Protein AF-A0A9D6IBS6-F1 (afdb_monomer_lite)

Structure (mmCIF, N/CA/C/O backbone):
data_AF-A0A9D6IBS6-F1
#
_entry.id   AF-A0A9D6IBS6-F1
#
loop_
_atom_site.group_PDB
_atom_site.id
_atom_site.type_symbol
_atom_site.label_atom_id
_atom_site.label_alt_id
_atom_site.label_comp_id
_atom_site.label_asym_id
_atom_site.label_entity_id
_atom_site.label_seq_id
_atom_site.pdbx_PDB_ins_code
_atom_site.Cartn_x
_atom_site.Cartn_y
_atom_site.Cartn_z
_atom_site.occupancy
_atom_site.B_iso_or_equiv
_atom_site.auth_seq_id
_atom_site.auth_comp_id
_atom_site.auth_asym_id
_atom_site.auth_atom_id
_atom_site.pdbx_PDB_model_num
ATOM 1 N N . MET A 1 1 ? 41.802 -18.445 -46.300 1.00 41.34 1 MET A N 1
ATOM 2 C CA . MET A 1 1 ? 41.748 -17.524 -45.144 1.00 41.34 1 MET A CA 1
ATOM 3 C C . MET A 1 1 ? 40.292 -17.117 -44.943 1.00 41.34 1 MET A C 1
ATOM 5 O O . MET A 1 1 ? 39.811 -16.224 -45.626 1.00 41.34 1 MET A O 1
ATOM 9 N N . ILE A 1 2 ? 39.540 -17.872 -44.137 1.00 44.66 2 ILE A N 1
ATOM 10 C CA . ILE A 1 2 ? 38.090 -17.676 -43.983 1.00 44.66 2 ILE A CA 1
ATOM 11 C C . ILE A 1 2 ? 37.878 -16.684 -42.836 1.00 44.66 2 ILE A C 1
ATOM 13 O O . ILE A 1 2 ? 38.163 -17.005 -41.687 1.00 44.66 2 ILE A O 1
ATOM 17 N N . LYS A 1 3 ? 37.400 -15.472 -43.144 1.00 47.62 3 LYS A N 1
ATOM 18 C CA . LYS A 1 3 ? 36.903 -14.516 -42.143 1.00 47.62 3 LYS A CA 1
ATOM 19 C C . LYS A 1 3 ? 35.583 -15.047 -41.563 1.00 47.62 3 LYS A C 1
ATOM 21 O O . LYS A 1 3 ? 34.509 -14.653 -42.002 1.00 47.62 3 LYS A O 1
ATOM 26 N N . GLN A 1 4 ? 35.656 -15.963 -40.598 1.00 49.12 4 GLN A N 1
ATOM 27 C CA . GLN A 1 4 ? 34.523 -16.319 -39.737 1.00 49.12 4 GLN A CA 1
ATOM 28 C C . GLN A 1 4 ? 34.533 -15.426 -38.492 1.00 49.12 4 GLN A C 1
ATOM 30 O O . GLN A 1 4 ? 35.021 -15.825 -37.445 1.00 49.12 4 GLN A O 1
ATOM 35 N N . GLY A 1 5 ? 34.046 -14.192 -38.611 1.00 51.75 5 GLY A N 1
ATOM 36 C CA . GLY A 1 5 ? 34.056 -13.239 -37.490 1.00 51.75 5 GLY A CA 1
ATOM 37 C C . GLY A 1 5 ? 32.902 -12.244 -37.515 1.00 51.75 5 GLY A C 1
ATOM 38 O O . GLY A 1 5 ? 33.093 -11.097 -37.157 1.00 51.75 5 GLY A O 1
ATOM 39 N N . GLY A 1 6 ? 31.737 -12.634 -38.048 1.00 55.75 6 GLY A N 1
ATOM 40 C CA . GLY A 1 6 ? 30.586 -11.724 -38.171 1.00 55.75 6 GLY A CA 1
ATOM 41 C C . GLY A 1 6 ? 29.306 -12.198 -37.486 1.00 55.75 6 GLY A C 1
ATOM 42 O O . GLY A 1 6 ? 28.506 -11.376 -37.052 1.00 55.75 6 GLY A O 1
ATOM 43 N N . ASN A 1 7 ? 29.095 -13.514 -37.381 1.00 59.50 7 ASN A N 1
ATOM 44 C CA . ASN A 1 7 ? 27.847 -14.060 -36.841 1.00 59.50 7 ASN A CA 1
ATOM 45 C C . ASN A 1 7 ? 27.920 -14.322 -35.335 1.00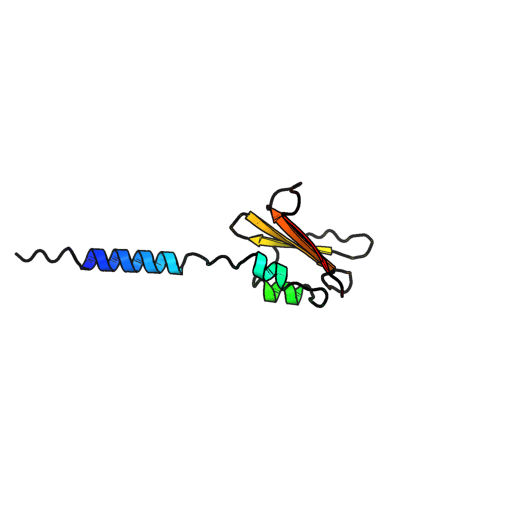 59.50 7 ASN A C 1
ATOM 47 O O . ASN A 1 7 ? 26.945 -14.048 -34.644 1.00 59.50 7 ASN A O 1
ATOM 51 N N . LEU A 1 8 ? 29.062 -14.791 -34.819 1.00 57.59 8 LEU A N 1
ATOM 52 C CA . LEU A 1 8 ? 29.212 -15.111 -33.396 1.00 57.59 8 LEU A CA 1
ATOM 53 C C . LEU A 1 8 ? 29.011 -13.867 -32.513 1.00 57.59 8 LEU A C 1
ATOM 55 O O . LEU A 1 8 ? 28.264 -13.919 -31.541 1.00 57.59 8 LEU A O 1
ATOM 59 N N . ASP A 1 9 ? 29.581 -12.733 -32.926 1.00 62.00 9 ASP A N 1
ATOM 60 C CA . ASP A 1 9 ? 29.467 -11.459 -32.207 1.00 62.00 9 ASP A CA 1
ATOM 61 C C . ASP A 1 9 ? 28.027 -10.933 -32.186 1.00 62.00 9 ASP A C 1
ATOM 63 O O . ASP A 1 9 ? 27.564 -10.407 -31.178 1.00 62.00 9 ASP A O 1
ATOM 67 N N . ARG A 1 10 ? 27.269 -11.134 -33.271 1.00 67.38 10 ARG A N 1
ATOM 68 C CA . ARG A 1 10 ? 25.852 -10.746 -33.338 1.00 67.38 10 ARG A CA 1
ATOM 69 C C . ARG A 1 10 ? 24.983 -11.610 -32.430 1.00 67.38 10 ARG A C 1
ATOM 71 O O . ARG A 1 10 ? 24.111 -11.074 -31.754 1.00 67.38 10 ARG A O 1
ATOM 78 N N . PHE A 1 11 ? 25.231 -12.920 -32.377 1.00 73.25 11 PHE A N 1
ATOM 79 C CA . PHE A 1 11 ? 24.518 -13.812 -31.458 1.00 73.25 11 PHE A CA 1
ATOM 80 C C . PHE A 1 11 ? 24.832 -13.495 -29.996 1.00 73.25 11 PHE A C 1
ATOM 82 O O . PHE A 1 11 ? 23.918 -13.495 -29.175 1.00 73.25 11 PHE A O 1
ATOM 89 N N . LEU A 1 12 ? 26.086 -13.162 -29.678 1.00 75.62 12 LEU A N 1
ATOM 90 C CA . LEU A 1 12 ? 26.484 -12.767 -28.328 1.00 75.62 12 LEU A CA 1
ATOM 91 C C . LEU A 1 12 ? 25.800 -11.458 -27.903 1.00 75.62 12 LEU A C 1
ATOM 93 O O . LEU A 1 12 ? 25.234 -11.390 -26.816 1.00 75.62 12 LEU A O 1
ATOM 97 N N . VAL A 1 13 ? 25.777 -10.449 -28.779 1.00 79.81 13 VAL A N 1
ATOM 98 C CA . VAL A 1 13 ? 25.109 -9.163 -28.514 1.00 79.81 13 VAL A CA 1
ATOM 99 C C . VAL A 1 13 ? 23.601 -9.345 -28.320 1.00 79.81 13 VAL A C 1
ATOM 101 O O . VAL A 1 13 ? 23.036 -8.779 -27.387 1.00 79.81 13 VAL A O 1
ATOM 104 N N . VAL A 1 14 ? 22.945 -10.166 -29.146 1.00 80.81 14 VAL A N 1
ATOM 105 C CA . VAL A 1 14 ? 21.508 -10.459 -29.000 1.00 80.81 14 VAL A CA 1
ATOM 106 C C . VAL A 1 14 ? 21.225 -11.232 -27.710 1.00 80.81 14 VAL A C 1
ATOM 108 O O . VAL A 1 14 ? 20.267 -10.908 -27.013 1.00 80.81 14 VAL A O 1
ATOM 111 N N . ALA A 1 15 ? 22.063 -12.207 -27.351 1.00 81.94 15 ALA A N 1
ATOM 112 C CA . ALA A 1 15 ? 21.914 -12.962 -26.109 1.00 81.94 15 ALA A CA 1
ATOM 113 C C . ALA A 1 15 ? 22.115 -12.077 -24.867 1.00 81.94 15 ALA A C 1
ATOM 115 O O . ALA A 1 15 ? 21.343 -12.177 -23.917 1.00 81.94 15 ALA A O 1
ATOM 116 N N . MET A 1 16 ? 23.098 -11.170 -24.88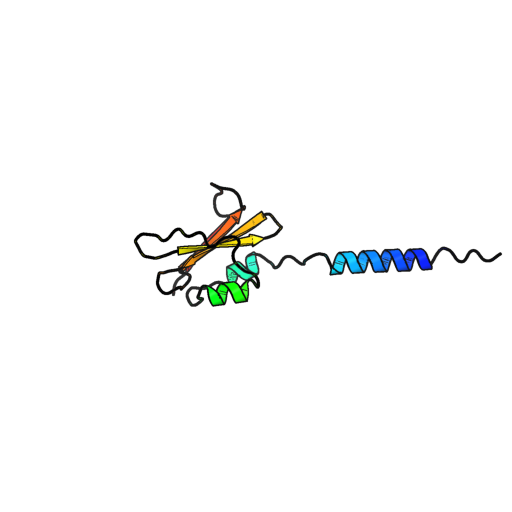7 1.00 78.62 16 MET A N 1
ATOM 117 C CA . MET A 1 16 ? 23.323 -10.205 -23.807 1.00 78.62 16 MET A CA 1
ATOM 118 C C . MET A 1 16 ? 22.179 -9.195 -23.690 1.00 78.62 16 MET A C 1
ATOM 120 O O . MET A 1 16 ? 21.729 -8.920 -22.582 1.00 78.62 16 MET A O 1
ATOM 124 N N . ALA A 1 17 ? 21.665 -8.682 -24.811 1.00 76.94 17 ALA A N 1
ATOM 125 C CA . ALA A 1 17 ? 20.511 -7.785 -24.810 1.00 76.94 17 ALA A CA 1
ATOM 126 C C . ALA A 1 17 ? 19.250 -8.488 -24.285 1.00 76.94 17 ALA A C 1
ATOM 128 O O . ALA A 1 17 ? 18.542 -7.934 -23.452 1.00 76.94 17 ALA A O 1
ATOM 129 N N . ALA A 1 18 ? 19.000 -9.733 -24.702 1.00 76.25 18 ALA A N 1
ATOM 130 C CA . ALA A 1 18 ? 17.882 -10.528 -24.203 1.00 76.25 18 ALA A CA 1
ATOM 131 C C . ALA A 1 18 ? 18.015 -10.831 -22.702 1.00 76.25 18 ALA A C 1
ATOM 133 O O . ALA A 1 18 ? 17.032 -10.724 -21.974 1.00 76.25 18 ALA A O 1
ATOM 134 N N . ALA A 1 19 ? 19.222 -11.149 -22.226 1.00 74.00 19 ALA A N 1
ATOM 135 C CA . ALA A 1 19 ? 19.489 -11.358 -20.807 1.00 74.00 19 ALA A CA 1
ATOM 136 C C . ALA A 1 19 ? 19.300 -10.070 -19.987 1.00 74.00 19 ALA A C 1
ATOM 138 O O . ALA A 1 19 ? 18.711 -10.126 -18.914 1.00 74.00 19 ALA A O 1
ATOM 139 N N . LEU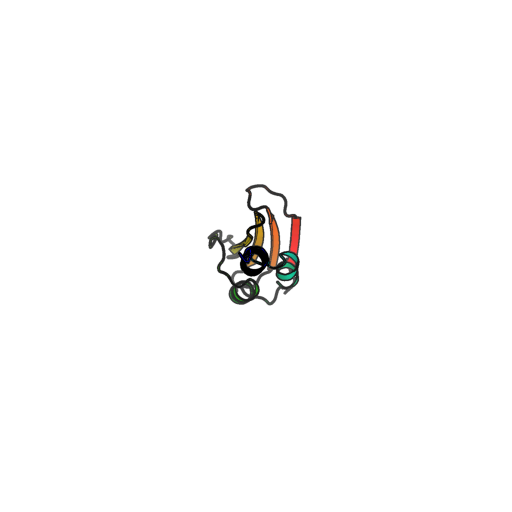 A 1 20 ? 19.720 -8.910 -20.503 1.00 70.38 20 LEU A N 1
ATOM 140 C CA . LEU A 1 20 ? 19.496 -7.610 -19.860 1.00 70.38 20 LEU A CA 1
ATOM 141 C C . LEU A 1 20 ? 18.012 -7.223 -19.842 1.00 70.38 20 LEU A C 1
ATOM 143 O O . LEU A 1 20 ? 17.528 -6.746 -18.823 1.00 70.38 20 LEU A O 1
ATOM 147 N N . CYS A 1 21 ? 17.269 -7.474 -20.923 1.00 66.94 21 CYS A N 1
ATOM 148 C CA . CYS A 1 21 ? 15.821 -7.251 -20.965 1.00 66.94 21 CYS A CA 1
ATOM 149 C C . CYS A 1 21 ? 15.040 -8.228 -20.074 1.00 66.94 21 CYS A C 1
ATOM 151 O O . CYS A 1 21 ? 13.978 -7.866 -19.580 1.00 66.94 21 CYS A O 1
ATOM 153 N N . TRP A 1 22 ? 15.539 -9.453 -19.879 1.00 61.25 22 TRP A N 1
ATOM 154 C CA . TRP A 1 22 ? 14.952 -10.421 -18.947 1.00 61.25 22 TRP A CA 1
ATOM 155 C C . TRP A 1 22 ? 15.267 -10.066 -17.492 1.00 61.25 22 TRP A C 1
ATOM 157 O O . TRP A 1 22 ? 14.428 -10.259 -16.618 1.00 61.25 22 TRP A O 1
ATOM 167 N N . TRP A 1 23 ? 16.474 -9.555 -17.232 1.00 59.69 23 TRP A N 1
ATOM 168 C CA . TRP A 1 23 ? 16.878 -9.096 -15.905 1.00 59.69 23 TRP A CA 1
ATOM 169 C C . TRP A 1 23 ? 16.161 -7.808 -15.520 1.00 59.69 23 TRP A C 1
ATOM 171 O O . TRP A 1 23 ? 15.899 -7.609 -14.337 1.00 59.69 23 TRP A O 1
ATOM 181 N N . TRP A 1 24 ? 15.835 -6.943 -16.489 1.00 54.88 24 TRP A N 1
ATOM 182 C CA . TRP A 1 24 ? 15.137 -5.697 -16.201 1.00 54.88 24 TRP A CA 1
ATOM 183 C C . TRP A 1 24 ? 13.853 -6.014 -15.430 1.00 54.88 24 TRP A C 1
ATOM 185 O O . TRP A 1 24 ? 12.969 -6.678 -15.984 1.00 54.88 24 TRP A O 1
ATOM 195 N N . PRO A 1 25 ? 13.744 -5.589 -14.158 1.00 54.28 25 PRO A N 1
ATOM 196 C CA . PRO A 1 25 ? 12.549 -5.839 -13.383 1.00 54.28 25 PRO A CA 1
ATOM 197 C C . PRO A 1 25 ? 11.397 -5.212 -14.156 1.00 54.28 25 PRO A C 1
ATOM 199 O O . PRO A 1 25 ? 11.394 -4.006 -14.405 1.00 54.28 25 PRO A O 1
ATOM 202 N N . ARG A 1 26 ? 10.438 -6.028 -14.601 1.00 56.53 26 ARG A N 1
ATOM 203 C CA . ARG A 1 26 ? 9.133 -5.488 -14.965 1.00 56.53 26 ARG A CA 1
ATOM 204 C C . ARG A 1 26 ? 8.586 -4.937 -13.668 1.00 56.53 26 ARG A C 1
ATOM 206 O O . ARG A 1 26 ? 8.173 -5.725 -12.819 1.00 56.53 26 ARG A O 1
ATOM 213 N N . GLU A 1 27 ? 8.685 -3.626 -13.488 1.00 56.06 27 GLU A N 1
ATOM 214 C CA . GLU A 1 27 ? 8.069 -3.001 -12.336 1.00 56.06 27 GLU A CA 1
ATOM 215 C C . GLU A 1 27 ? 6.595 -3.385 -12.361 1.00 56.06 27 GLU A C 1
ATOM 217 O O . GLU A 1 27 ? 5.929 -3.248 -13.396 1.00 56.06 27 GLU A O 1
ATOM 222 N N . PRO A 1 28 ? 6.105 -3.989 -11.278 1.00 61.94 28 PRO A N 1
ATOM 223 C CA . PRO A 1 28 ? 4.701 -4.285 -11.203 1.00 61.94 28 PRO A CA 1
ATOM 224 C C . PRO A 1 28 ? 3.924 -2.970 -11.255 1.00 61.94 28 PRO A C 1
ATOM 226 O O . PRO A 1 28 ? 4.308 -1.980 -10.639 1.00 61.94 28 PRO A O 1
ATOM 229 N N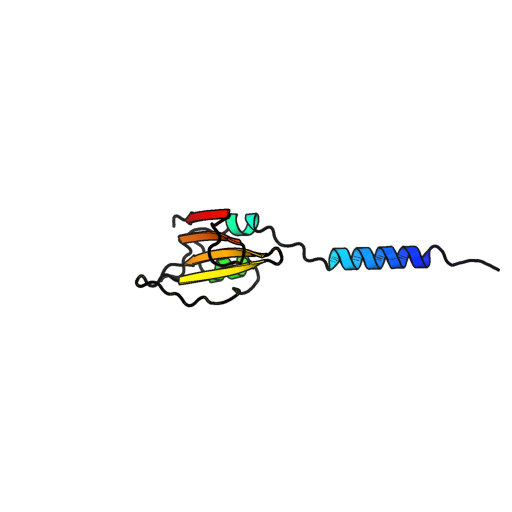 . ASP A 1 29 ? 2.842 -2.964 -12.027 1.00 77.88 29 ASP A N 1
ATOM 230 C CA . ASP A 1 29 ? 2.010 -1.783 -12.218 1.00 77.88 29 ASP A CA 1
ATOM 231 C C . ASP A 1 29 ? 1.441 -1.330 -10.862 1.00 77.88 29 ASP A C 1
ATOM 233 O O . ASP A 1 29 ? 0.573 -1.985 -10.280 1.00 77.88 29 ASP A O 1
ATOM 237 N N . LEU A 1 30 ? 1.945 -0.208 -10.352 1.00 80.19 30 LEU A N 1
ATOM 238 C CA . LEU A 1 30 ? 1.481 0.453 -9.130 1.00 80.19 30 LEU A CA 1
ATOM 239 C C . LEU A 1 30 ? -0.041 0.587 -9.093 1.00 80.19 30 LEU A C 1
ATOM 241 O O . LEU A 1 30 ? -0.682 0.304 -8.078 1.00 80.19 30 LEU A O 1
ATOM 245 N N . THR A 1 31 ? -0.631 0.949 -10.233 1.00 82.56 31 THR A N 1
ATOM 246 C CA . THR A 1 31 ? -2.079 1.097 -10.390 1.00 82.56 31 THR A CA 1
ATOM 247 C C . THR A 1 31 ? -2.787 -0.239 -10.185 1.00 82.56 31 THR A C 1
ATOM 249 O O . THR A 1 31 ? -3.857 -0.289 -9.577 1.00 82.56 31 THR A O 1
ATOM 252 N N . HIS A 1 32 ? -2.184 -1.340 -10.643 1.00 86.94 32 HIS A N 1
ATOM 253 C CA . HIS A 1 32 ? -2.724 -2.685 -10.467 1.00 86.94 32 HIS A CA 1
ATOM 254 C C . HIS A 1 32 ? -2.778 -3.089 -8.992 1.00 86.94 32 HIS A C 1
ATOM 256 O O . HIS A 1 32 ? -3.804 -3.599 -8.536 1.00 86.94 32 HIS A O 1
ATOM 262 N N . TYR A 1 33 ? -1.710 -2.855 -8.227 1.00 89.56 33 TYR A N 1
ATOM 263 C CA . TYR A 1 33 ? -1.718 -3.149 -6.792 1.00 89.56 33 TYR A CA 1
ATOM 264 C C . TYR A 1 33 ? -2.687 -2.254 -6.039 1.00 89.56 33 TYR A C 1
ATOM 266 O O . TYR A 1 33 ? -3.538 -2.756 -5.300 1.00 89.56 33 TYR A O 1
ATOM 274 N N . TYR A 1 34 ? -2.630 -0.952 -6.299 1.00 89.69 34 TYR A N 1
ATOM 275 C CA . TYR A 1 34 ? -3.522 0.013 -5.681 1.00 89.69 34 TYR A CA 1
ATOM 276 C C . TYR A 1 34 ? -4.997 -0.333 -5.909 1.00 89.69 34 TYR A C 1
ATOM 278 O O . TYR A 1 34 ? -5.785 -0.340 -4.963 1.00 89.69 34 TYR A O 1
ATOM 286 N N . ALA A 1 35 ? -5.383 -0.694 -7.135 1.00 89.69 35 ALA A N 1
ATOM 287 C CA . ALA A 1 35 ? -6.759 -1.067 -7.459 1.00 89.69 35 ALA A CA 1
ATOM 288 C C . ALA A 1 35 ? -7.233 -2.338 -6.730 1.00 89.69 35 ALA A C 1
ATOM 290 O O . ALA A 1 35 ? -8.429 -2.491 -6.482 1.00 89.69 35 ALA A O 1
ATOM 291 N N . ARG A 1 36 ? -6.322 -3.252 -6.374 1.00 92.31 36 ARG A N 1
ATOM 292 C CA . ARG A 1 36 ? -6.663 -4.536 -5.739 1.00 92.31 36 ARG A CA 1
ATOM 293 C C . ARG A 1 36 ? -6.768 -4.467 -4.220 1.00 92.31 36 ARG A C 1
ATOM 295 O O . ARG A 1 36 ? -7.520 -5.264 -3.653 1.00 92.31 36 ARG A O 1
ATOM 302 N N . ILE A 1 37 ? -6.068 -3.530 -3.578 1.00 91.19 37 ILE A N 1
ATOM 303 C CA . ILE A 1 37 ? -6.201 -3.280 -2.137 1.00 91.19 37 ILE A CA 1
ATOM 304 C C . ILE A 1 37 ? -7.637 -2.831 -1.841 1.00 91.19 37 ILE A C 1
ATOM 306 O O . ILE A 1 37 ? -8.122 -1.858 -2.424 1.00 91.19 37 ILE A O 1
ATOM 310 N N . ASN A 1 38 ? -8.325 -3.540 -0.943 1.00 90.62 38 ASN A N 1
ATOM 311 C CA . ASN A 1 38 ? -9.709 -3.256 -0.556 1.00 90.62 38 ASN A CA 1
ATOM 312 C C . ASN A 1 38 ? -9.939 -3.412 0.961 1.00 90.62 38 ASN A C 1
ATOM 314 O O . ASN A 1 38 ? -9.080 -3.945 1.662 1.00 90.62 38 ASN A O 1
ATOM 318 N N . GLY A 1 39 ? -11.118 -3.004 1.450 1.00 86.00 39 GLY A N 1
ATOM 319 C CA . GLY A 1 39 ? -11.439 -2.895 2.881 1.00 86.00 39 GLY A CA 1
ATOM 320 C C . GLY A 1 39 ? -11.468 -4.214 3.657 1.00 86.00 39 GLY A C 1
ATOM 321 O O . GLY A 1 39 ? -11.470 -4.228 4.887 1.00 86.00 39 GLY A O 1
ATOM 322 N N . LYS A 1 40 ? -11.450 -5.347 2.946 1.00 88.75 40 LYS A N 1
ATOM 323 C CA . LYS A 1 40 ? -11.423 -6.697 3.528 1.00 88.75 40 LYS A CA 1
ATOM 324 C C . LYS A 1 40 ? -10.008 -7.254 3.643 1.00 88.75 40 LYS A C 1
ATOM 326 O O . LYS A 1 40 ? -9.818 -8.326 4.218 1.00 88.75 40 LYS A O 1
ATOM 331 N N . MET A 1 41 ? -9.016 -6.563 3.084 1.00 93.00 41 MET A N 1
ATOM 332 C CA . MET A 1 41 ? -7.623 -6.983 3.151 1.00 93.00 41 MET A CA 1
ATOM 333 C C . MET A 1 41 ? -6.991 -6.556 4.471 1.00 93.00 41 MET A C 1
ATOM 335 O O . MET A 1 41 ? -7.143 -5.423 4.933 1.00 93.00 41 MET A O 1
ATOM 339 N N . THR A 1 42 ? -6.254 -7.492 5.060 1.00 92.81 42 THR A N 1
ATOM 340 C CA . THR A 1 42 ? -5.407 -7.241 6.220 1.00 92.81 42 THR A CA 1
ATOM 341 C C . THR A 1 42 ? -4.010 -6.858 5.751 1.00 92.81 42 THR A C 1
ATOM 343 O O . THR A 1 42 ? -3.683 -7.035 4.574 1.00 92.81 42 THR A O 1
ATOM 346 N N . LEU A 1 43 ? -3.158 -6.393 6.663 1.00 89.75 43 LEU A N 1
ATOM 347 C CA . LEU A 1 43 ? -1.751 -6.126 6.352 1.00 89.75 43 LEU A CA 1
ATOM 348 C C . LEU A 1 43 ? -1.062 -7.314 5.655 1.00 89.75 43 LEU A C 1
ATOM 350 O O . LEU A 1 43 ? -0.396 -7.128 4.641 1.00 89.75 43 LEU A O 1
ATOM 354 N N . ASP A 1 44 ? -1.276 -8.538 6.139 1.00 90.56 44 ASP A N 1
ATOM 355 C CA . ASP A 1 44 ? -0.647 -9.731 5.556 1.00 90.56 44 ASP A CA 1
ATOM 356 C C . ASP A 1 44 ? -1.149 -10.028 4.137 1.00 90.56 44 ASP A C 1
ATOM 358 O O . ASP A 1 44 ? -0.371 -10.437 3.274 1.00 90.56 44 ASP A O 1
ATOM 362 N N . HIS A 1 45 ? -2.428 -9.762 3.854 1.00 92.94 45 HIS A N 1
ATOM 363 C CA . HIS A 1 45 ? -2.952 -9.856 2.491 1.00 92.94 45 HIS A CA 1
ATOM 364 C C . HIS A 1 45 ? -2.311 -8.820 1.564 1.00 92.94 45 HIS A C 1
ATOM 366 O O . HIS A 1 45 ? -2.002 -9.147 0.419 1.00 92.94 45 HIS A O 1
ATOM 372 N N . VAL A 1 46 ? -2.089 -7.593 2.046 1.00 90.56 46 VAL A N 1
ATOM 373 C CA . VAL A 1 46 ? -1.433 -6.539 1.259 1.00 90.56 46 VAL A CA 1
ATOM 374 C C . VAL A 1 46 ? 0.034 -6.890 0.994 1.00 90.56 46 VAL A C 1
ATOM 376 O O . VAL A 1 46 ? 0.467 -6.808 -0.153 1.00 90.56 46 VAL A O 1
ATOM 379 N N . ARG A 1 47 ? 0.768 -7.396 1.993 1.00 90.06 47 ARG A N 1
ATOM 380 C CA . ARG A 1 47 ? 2.141 -7.906 1.815 1.00 90.06 47 ARG A CA 1
ATOM 381 C C . ARG A 1 47 ? 2.210 -9.014 0.773 1.00 90.06 47 ARG A C 1
ATOM 383 O O . ARG A 1 47 ? 3.043 -8.971 -0.125 1.00 90.06 47 ARG A O 1
ATOM 390 N N . HIS A 1 48 ? 1.300 -9.986 0.847 1.00 90.94 48 HIS A N 1
ATOM 391 C CA . HIS A 1 48 ? 1.242 -11.065 -0.137 1.00 90.94 48 HIS A CA 1
ATOM 392 C C . HIS A 1 48 ? 0.872 -10.551 -1.538 1.00 90.94 48 HIS A C 1
ATOM 394 O O . HIS A 1 48 ? 1.353 -11.082 -2.537 1.00 90.94 48 HIS A O 1
ATOM 400 N N . LEU A 1 49 ? -0.008 -9.550 -1.639 1.00 90.44 49 LEU A N 1
ATOM 401 C CA . LEU A 1 49 ? -0.388 -8.944 -2.915 1.00 90.44 49 LEU A CA 1
ATOM 402 C C . LEU A 1 49 ? 0.794 -8.220 -3.571 1.00 90.44 49 LEU A C 1
ATOM 404 O O . LEU A 1 49 ? 1.007 -8.391 -4.768 1.00 90.44 49 LEU A O 1
ATOM 408 N N . ILE A 1 50 ? 1.520 -7.416 -2.795 1.00 88.06 50 ILE A N 1
ATOM 409 C CA . ILE A 1 50 ? 2.639 -6.595 -3.273 1.00 88.06 50 ILE A CA 1
ATOM 410 C C . ILE A 1 50 ? 3.889 -7.456 -3.517 1.00 88.06 50 ILE A C 1
ATOM 412 O O . ILE A 1 50 ? 4.636 -7.218 -4.465 1.00 88.06 50 ILE A O 1
ATOM 416 N N . GLY A 1 51 ? 4.072 -8.510 -2.721 1.00 85.75 51 GLY A N 1
ATOM 417 C CA . GLY A 1 51 ? 5.126 -9.507 -2.899 1.00 85.75 51 GLY A CA 1
ATOM 418 C C . GLY A 1 51 ? 6.463 -9.147 -2.249 1.00 85.75 51 GLY A C 1
ATOM 419 O O . GLY A 1 51 ? 7.445 -9.850 -2.482 1.00 85.75 51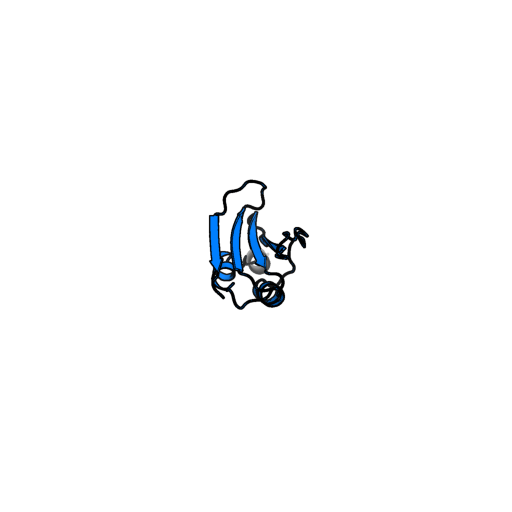 GLY A O 1
ATOM 420 N N . PHE A 1 52 ? 6.512 -8.084 -1.446 1.00 82.06 52 PHE A N 1
ATOM 421 C CA . PHE A 1 52 ? 7.675 -7.691 -0.653 1.00 82.06 52 PHE A CA 1
ATOM 422 C C . PHE A 1 52 ? 7.252 -6.976 0.640 1.00 82.06 52 PHE A C 1
ATOM 424 O O . PHE A 1 52 ? 6.106 -6.533 0.778 1.00 82.06 52 PHE A O 1
ATOM 431 N N . ASP A 1 53 ? 8.177 -6.919 1.597 1.00 82.56 53 ASP A N 1
ATOM 432 C CA . ASP A 1 53 ? 7.961 -6.280 2.896 1.00 82.56 53 ASP A CA 1
ATOM 433 C C . ASP A 1 53 ? 7.907 -4.752 2.763 1.00 82.56 53 ASP A C 1
ATOM 435 O O . ASP A 1 53 ? 8.535 -4.174 1.878 1.00 82.56 53 ASP A O 1
ATOM 439 N N . GLU A 1 54 ? 7.152 -4.095 3.645 1.00 84.94 54 GLU A N 1
ATOM 440 C CA . GLU A 1 54 ? 7.091 -2.629 3.716 1.00 84.94 54 GLU A CA 1
ATOM 441 C C . GLU A 1 54 ? 8.478 -1.973 3.912 1.00 84.94 54 GLU A C 1
ATOM 443 O O . GLU A 1 54 ? 9.338 -2.528 4.601 1.00 84.94 54 GLU A O 1
ATOM 448 N N . ASP A 1 55 ? 8.685 -0.761 3.373 1.00 74.75 55 ASP A N 1
ATOM 449 C CA . ASP A 1 55 ? 10.001 -0.086 3.396 1.00 74.75 55 ASP A CA 1
ATOM 450 C C . ASP A 1 55 ? 10.481 0.183 4.818 1.00 74.75 55 ASP A C 1
ATOM 452 O O . ASP A 1 55 ? 11.659 0.044 5.143 1.00 74.75 55 ASP A O 1
ATOM 456 N N . HIS A 1 56 ? 9.532 0.548 5.676 1.00 66.44 56 HIS A N 1
ATOM 457 C CA . HIS A 1 56 ? 9.697 0.667 7.108 1.00 66.44 56 HIS A CA 1
ATOM 458 C C . HIS A 1 56 ? 8.346 0.383 7.775 1.00 66.44 56 HIS A C 1
ATOM 460 O O . HIS A 1 56 ? 7.307 0.837 7.286 1.00 66.44 56 HIS A O 1
ATOM 466 N N . PRO A 1 57 ? 8.314 -0.312 8.925 1.00 58.72 57 PRO A N 1
ATOM 467 C CA . PRO A 1 57 ? 7.131 -0.322 9.763 1.00 58.72 57 PRO A CA 1
ATOM 468 C C . PRO A 1 57 ? 7.013 1.069 10.387 1.00 58.72 57 PRO A C 1
ATOM 470 O O . PRO A 1 57 ? 7.466 1.267 11.514 1.00 58.72 57 PRO A O 1
ATOM 473 N N . ASP A 1 58 ? 6.474 2.053 9.661 1.00 54.53 58 ASP A N 1
ATOM 474 C CA . ASP A 1 58 ? 6.291 3.381 10.233 1.00 54.53 58 ASP A CA 1
ATOM 475 C C . ASP A 1 58 ? 5.359 3.234 11.445 1.00 54.53 58 ASP A C 1
ATOM 477 O O . ASP A 1 58 ? 4.208 2.789 11.381 1.00 54.53 58 ASP A O 1
ATOM 481 N N . GLY A 1 59 ? 5.949 3.419 12.621 1.00 54.00 59 GLY A N 1
ATOM 482 C CA . GLY A 1 59 ? 5.392 3.008 13.904 1.00 54.00 59 GLY A CA 1
ATOM 483 C C . GLY A 1 59 ? 4.345 3.979 14.431 1.00 54.00 59 GLY A C 1
ATOM 484 O O . GLY A 1 59 ? 3.952 3.864 15.593 1.00 54.00 59 GLY A O 1
ATOM 485 N N . ARG A 1 60 ? 3.916 4.951 13.615 1.00 62.59 60 ARG A N 1
ATOM 486 C CA . ARG A 1 60 ? 2.892 5.930 13.968 1.00 62.59 60 ARG A CA 1
ATOM 487 C C . ARG A 1 60 ? 1.550 5.235 14.148 1.00 62.59 60 ARG A C 1
ATOM 489 O O . ARG A 1 60 ? 0.767 5.068 13.220 1.00 62.59 60 ARG A O 1
ATOM 496 N N . LYS A 1 61 ? 1.296 4.832 15.389 1.00 70.88 61 LYS A N 1
ATOM 497 C CA . LYS A 1 61 ? -0.040 4.516 15.872 1.00 70.88 61 LYS A CA 1
ATOM 498 C C . LYS A 1 61 ? -0.724 5.823 16.239 1.00 70.88 61 LYS A C 1
ATOM 500 O O . LYS A 1 61 ? -0.181 6.612 17.006 1.00 70.88 61 LYS A O 1
ATOM 505 N N . THR A 1 62 ? -1.902 6.051 15.683 1.00 74.94 62 THR A N 1
ATOM 506 C CA . THR A 1 62 ? -2.793 7.118 16.149 1.00 74.94 62 THR A CA 1
ATOM 507 C C . THR A 1 62 ? -3.382 6.742 17.512 1.00 74.94 62 THR A C 1
ATOM 509 O O . THR A 1 62 ? -3.369 5.567 17.886 1.00 74.94 62 THR A O 1
ATOM 512 N N . ASP A 1 63 ? -3.976 7.698 18.229 1.00 78.69 63 ASP A N 1
ATOM 513 C CA . ASP A 1 63 ? -4.696 7.422 19.487 1.00 78.69 63 ASP A CA 1
ATOM 514 C C . ASP A 1 63 ? -5.837 6.404 19.305 1.00 78.69 63 ASP A C 1
ATOM 516 O O . ASP A 1 63 ? -6.213 5.699 20.239 1.00 78.69 63 ASP A O 1
ATOM 520 N N . SER A 1 64 ? -6.359 6.282 18.078 1.00 81.62 64 SER A N 1
ATOM 521 C CA . SER A 1 64 ? -7.364 5.279 17.711 1.00 81.62 64 SER A CA 1
ATOM 522 C C . SER A 1 64 ? -6.805 3.857 17.575 1.00 81.62 64 SER A C 1
ATOM 524 O O . SER A 1 64 ? -7.578 2.917 17.427 1.00 81.62 64 SER A O 1
ATOM 526 N N . GLY A 1 65 ? -5.479 3.685 17.609 1.00 84.94 65 GLY A N 1
ATOM 527 C CA . GLY A 1 65 ? -4.776 2.422 17.381 1.00 84.94 65 GLY A CA 1
ATOM 528 C C . GLY A 1 65 ? -4.519 2.092 15.906 1.00 84.94 65 GLY A C 1
ATOM 529 O O . GLY A 1 65 ? -3.840 1.103 15.630 1.00 84.94 65 GLY A O 1
ATOM 530 N N . ALA A 1 66 ? -5.022 2.906 14.971 1.00 89.19 66 ALA A N 1
ATOM 531 C CA . ALA A 1 66 ? -4.721 2.773 13.549 1.00 89.19 66 ALA A CA 1
ATOM 532 C C . ALA A 1 66 ? -3.242 3.061 13.259 1.00 89.19 66 ALA A C 1
ATOM 534 O O . ALA A 1 66 ? -2.641 3.903 13.933 1.00 89.19 66 ALA A O 1
ATOM 535 N N . PHE A 1 67 ? -2.675 2.384 12.264 1.00 88.00 67 PHE A N 1
ATOM 536 C CA . PHE A 1 67 ? -1.259 2.458 11.911 1.00 88.00 67 PHE A CA 1
ATOM 537 C C . PHE A 1 67 ? -1.039 2.454 10.397 1.00 88.00 67 PHE A C 1
ATOM 539 O O . PHE A 1 67 ? -1.836 1.907 9.638 1.00 88.00 67 PHE A O 1
ATOM 546 N N . GLU A 1 68 ? 0.070 3.043 9.970 1.00 88.69 68 GLU A N 1
ATOM 547 C CA . GLU A 1 68 ? 0.410 3.257 8.562 1.00 88.69 68 GLU A CA 1
ATOM 548 C C . GLU A 1 68 ? 1.511 2.301 8.086 1.00 88.69 68 GLU A C 1
ATOM 550 O O . GLU A 1 68 ? 2.415 1.955 8.848 1.00 88.69 68 GLU A O 1
ATOM 555 N N . ARG A 1 69 ? 1.442 1.847 6.832 1.00 88.94 69 ARG A N 1
ATOM 556 C CA . ARG A 1 69 ? 2.490 1.059 6.167 1.00 88.94 69 ARG A CA 1
ATOM 557 C C . ARG A 1 69 ? 2.675 1.521 4.732 1.00 88.94 69 ARG A C 1
ATOM 559 O O . ARG A 1 69 ? 1.704 1.911 4.093 1.00 88.94 69 ARG A O 1
ATOM 566 N N . ALA A 1 70 ? 3.908 1.439 4.249 1.00 88.38 70 ALA A N 1
ATOM 567 C CA . ALA A 1 70 ? 4.328 2.003 2.976 1.00 88.38 70 ALA A CA 1
ATOM 568 C C . ALA A 1 70 ? 5.194 1.010 2.184 1.00 88.38 70 ALA A C 1
ATOM 570 O O . ALA A 1 70 ? 5.973 0.261 2.777 1.00 88.38 70 ALA A O 1
ATOM 571 N N . TRP A 1 71 ? 5.044 1.013 0.861 1.00 89.31 71 TRP A N 1
ATOM 572 C CA . TRP A 1 71 ? 5.806 0.191 -0.080 1.00 89.31 71 TRP A CA 1
ATOM 573 C C . TRP A 1 71 ? 6.308 1.059 -1.227 1.00 89.31 71 TRP A C 1
ATOM 575 O O . TRP A 1 71 ? 5.501 1.580 -2.000 1.00 89.31 71 TRP A O 1
ATOM 585 N N . SER A 1 72 ? 7.624 1.184 -1.357 1.00 86.31 72 SER A N 1
ATOM 586 C CA . SER A 1 72 ? 8.279 2.029 -2.344 1.00 86.31 72 SER A CA 1
ATOM 587 C C . SER A 1 72 ? 8.697 1.202 -3.542 1.00 86.31 72 SER A C 1
ATOM 589 O O . SER A 1 72 ? 9.173 0.071 -3.435 1.00 86.31 72 SER A O 1
ATOM 591 N N . PHE A 1 73 ? 8.522 1.803 -4.705 1.00 83.06 73 PHE A N 1
ATOM 592 C CA . PHE A 1 73 ? 8.822 1.220 -5.999 1.00 83.06 73 PHE A CA 1
ATOM 593 C C . PHE A 1 73 ? 10.054 1.921 -6.588 1.00 83.06 73 PHE A C 1
ATOM 595 O O . PHE A 1 73 ? 10.472 2.981 -6.109 1.00 83.06 73 PHE A O 1
ATOM 602 N N . LEU A 1 74 ? 10.717 1.302 -7.572 1.00 79.44 74 LEU A N 1
ATOM 603 C CA . LEU A 1 74 ? 12.010 1.806 -8.065 1.00 79.44 74 LEU A CA 1
ATOM 604 C C . LEU A 1 74 ? 11.842 3.115 -8.848 1.00 79.44 74 LEU A C 1
ATOM 606 O O . LEU A 1 74 ? 12.785 3.902 -8.932 1.00 79.44 74 LEU A O 1
ATOM 610 N N . ASP A 1 75 ? 10.643 3.364 -9.372 1.00 77.81 75 ASP A N 1
ATOM 611 C CA . ASP A 1 75 ? 10.215 4.624 -9.978 1.00 77.81 75 ASP A CA 1
ATOM 612 C C . ASP A 1 75 ? 10.099 5.803 -8.990 1.00 77.81 75 ASP A C 1
ATOM 614 O O . ASP A 1 75 ? 9.906 6.947 -9.409 1.00 77.81 75 ASP A O 1
ATOM 618 N N . GLY A 1 76 ? 10.267 5.551 -7.688 1.00 78.69 76 GLY A N 1
ATOM 619 C CA . GLY A 1 76 ? 10.197 6.561 -6.637 1.00 78.69 76 GLY A CA 1
ATOM 620 C C . GLY A 1 76 ? 8.772 6.913 -6.212 1.00 78.69 76 GLY A C 1
ATOM 621 O O . GLY A 1 76 ? 8.580 7.905 -5.501 1.00 78.69 76 GLY A O 1
ATOM 622 N N . ALA A 1 77 ? 7.771 6.136 -6.627 1.00 86.25 77 ALA A N 1
ATOM 623 C CA . ALA A 1 77 ? 6.435 6.186 -6.055 1.00 86.25 77 ALA A CA 1
ATOM 624 C C . ALA A 1 77 ? 6.303 5.211 -4.879 1.00 86.25 77 ALA A C 1
ATOM 626 O O . ALA A 1 77 ? 7.052 4.246 -4.728 1.00 86.25 77 ALA A O 1
ATOM 627 N N . CYS A 1 78 ? 5.327 5.485 -4.028 1.00 88.31 78 CYS A N 1
ATOM 628 C CA . CYS A 1 78 ? 5.038 4.728 -2.829 1.00 88.31 78 CYS A CA 1
ATOM 629 C C . CYS A 1 78 ? 3.536 4.465 -2.744 1.00 88.31 78 CYS A C 1
ATOM 631 O O . CYS A 1 78 ? 2.737 5.378 -2.964 1.00 88.31 78 CYS A O 1
ATOM 633 N N . ILE A 1 79 ? 3.155 3.228 -2.423 1.00 90.50 79 ILE A N 1
ATOM 634 C CA . ILE A 1 79 ? 1.805 2.921 -1.949 1.00 90.50 79 ILE A CA 1
ATOM 635 C C . ILE A 1 79 ? 1.826 3.007 -0.433 1.00 90.50 79 ILE A C 1
ATOM 637 O O . ILE A 1 79 ? 2.567 2.267 0.206 1.00 90.50 79 ILE A O 1
ATOM 641 N N . THR A 1 80 ? 0.949 3.823 0.134 1.00 90.06 80 THR A N 1
ATOM 642 C CA . THR A 1 80 ? 0.739 3.898 1.580 1.00 90.06 80 THR A CA 1
ATOM 643 C C . THR A 1 80 ? -0.651 3.371 1.910 1.00 90.06 80 THR A C 1
ATOM 645 O O . THR A 1 80 ? -1.631 3.726 1.259 1.00 90.06 80 THR A O 1
ATOM 648 N N . GLY A 1 81 ? -0.755 2.513 2.920 1.00 90.62 81 GLY A N 1
ATOM 649 C CA . GLY A 1 81 ? -2.014 2.018 3.466 1.00 90.62 81 GLY A CA 1
ATOM 650 C C . GLY A 1 81 ? -2.124 2.327 4.954 1.00 90.62 81 GLY A C 1
ATOM 651 O O . GLY A 1 81 ? -1.177 2.094 5.706 1.00 90.62 81 GLY A O 1
ATOM 652 N N . VAL A 1 82 ? -3.292 2.796 5.395 1.00 90.81 82 VAL A N 1
ATOM 653 C CA . VAL A 1 82 ? -3.615 2.907 6.824 1.00 90.81 82 VAL A CA 1
ATOM 654 C C . VAL A 1 82 ? -4.568 1.790 7.214 1.00 90.81 82 VAL A C 1
ATOM 656 O O . VAL A 1 82 ? -5.588 1.537 6.563 1.00 90.81 82 VAL A O 1
ATOM 659 N N . PHE A 1 83 ? -4.196 1.112 8.290 1.00 90.94 83 PHE A N 1
ATOM 660 C CA . PHE A 1 83 ? -4.865 -0.054 8.826 1.00 90.94 83 PHE A CA 1
ATOM 661 C C . PHE A 1 83 ? -5.455 0.281 10.186 1.00 90.94 83 PHE A C 1
ATOM 663 O O . PHE A 1 83 ? -4.844 0.977 10.996 1.00 90.94 83 PHE A O 1
ATOM 670 N N . ASP A 1 84 ? -6.655 -0.213 10.440 1.00 91.00 84 ASP A N 1
ATOM 671 C CA . ASP A 1 84 ? -7.318 -0.049 11.723 1.00 91.00 84 ASP A CA 1
ATOM 672 C C . ASP A 1 84 ? -6.681 -0.946 12.812 1.00 91.00 84 ASP A C 1
ATOM 674 O O . ASP A 1 84 ? -5.812 -1.773 12.517 1.00 91.00 84 ASP A O 1
ATOM 678 N N . PRO A 1 85 ? -7.102 -0.835 14.086 1.00 89.12 85 PRO A N 1
ATOM 679 C CA . PRO A 1 85 ? -6.558 -1.663 15.169 1.00 89.12 85 PRO A CA 1
ATOM 680 C C . PRO A 1 85 ? -6.758 -3.170 14.980 1.00 89.12 85 PRO A C 1
ATOM 682 O O . PRO A 1 85 ? -6.031 -3.964 15.574 1.00 89.12 85 PRO A O 1
ATOM 685 N N . ASN A 1 86 ? -7.742 -3.567 14.169 1.00 89.81 86 ASN A N 1
ATOM 686 C CA . ASN A 1 86 ? -8.009 -4.962 13.827 1.00 89.81 86 ASN A CA 1
ATOM 687 C C . ASN A 1 86 ? -7.161 -5.429 12.628 1.00 89.81 86 ASN A C 1
ATOM 689 O O . ASN A 1 86 ? -7.248 -6.591 12.234 1.00 89.81 86 ASN A O 1
ATOM 693 N N . GLY A 1 87 ? -6.351 -4.540 12.050 1.00 88.94 87 GLY A N 1
ATOM 694 C CA . GLY A 1 87 ? -5.428 -4.816 10.961 1.00 88.94 87 GLY A CA 1
ATOM 695 C C . GLY A 1 87 ? -6.037 -4.719 9.566 1.00 88.94 87 GLY A C 1
ATOM 696 O O . GLY A 1 87 ? -5.391 -5.188 8.631 1.00 88.94 87 GLY A O 1
ATOM 697 N N . PHE A 1 88 ? -7.235 -4.144 9.400 1.00 92.50 88 PHE A N 1
ATOM 698 C CA . PHE A 1 88 ? -7.881 -3.970 8.091 1.00 92.50 88 PHE A CA 1
ATOM 699 C C . PHE A 1 88 ? -7.558 -2.615 7.474 1.00 92.50 88 PHE A C 1
ATOM 701 O O . PHE A 1 88 ? -7.630 -1.591 8.151 1.00 92.50 88 PHE A O 1
ATOM 708 N N . CYS A 1 89 ? -7.240 -2.608 6.181 1.00 91.69 89 CYS A N 1
ATOM 709 C CA . CYS A 1 89 ? -6.982 -1.379 5.439 1.00 91.69 89 CYS A CA 1
ATOM 710 C C . CYS A 1 89 ? -8.284 -0.587 5.252 1.00 91.69 89 CYS A C 1
ATOM 712 O O . CYS A 1 89 ? -9.258 -1.137 4.750 1.00 91.69 89 CYS A O 1
ATOM 714 N N . TYR A 1 90 ? -8.304 0.691 5.626 1.00 92.00 90 TYR A N 1
ATOM 715 C CA . TYR A 1 90 ? -9.458 1.583 5.407 1.00 92.00 90 TYR A CA 1
ATOM 716 C C . TYR A 1 90 ? -9.093 2.856 4.635 1.00 92.00 90 TYR A C 1
ATOM 718 O O . TYR A 1 90 ? -9.965 3.641 4.273 1.00 92.00 90 TYR A O 1
ATOM 726 N N . TYR A 1 91 ? -7.806 3.073 4.381 1.00 92.44 91 TYR A N 1
ATOM 727 C CA . TYR A 1 91 ? -7.308 4.156 3.548 1.00 92.44 91 TYR A CA 1
ATOM 728 C C . TYR A 1 91 ? -6.094 3.673 2.774 1.00 92.44 91 TYR A C 1
ATOM 730 O O . TYR A 1 91 ? -5.261 2.941 3.316 1.00 92.44 91 TYR A O 1
ATOM 738 N N . LYS A 1 92 ? -5.984 4.116 1.526 1.00 92.69 92 LYS A N 1
ATOM 739 C CA . LYS A 1 92 ? -4.818 3.878 0.682 1.00 92.69 92 LYS A CA 1
ATOM 740 C C . LYS A 1 92 ? -4.510 5.096 -0.171 1.00 92.69 92 LYS A C 1
ATOM 742 O O . LYS A 1 92 ? -5.415 5.779 -0.650 1.00 92.69 92 LYS A O 1
ATOM 747 N N . GLU A 1 93 ? -3.240 5.295 -0.462 1.00 92.12 93 GLU A N 1
ATOM 748 C CA . GLU A 1 93 ? -2.779 6.331 -1.374 1.00 92.12 93 GLU A CA 1
ATOM 749 C C . GLU A 1 93 ? -1.579 5.873 -2.200 1.00 92.12 93 GLU A C 1
ATOM 751 O O . GLU A 1 93 ? -0.870 4.939 -1.829 1.00 92.12 93 GLU A O 1
ATOM 756 N N . ILE A 1 94 ? -1.376 6.546 -3.330 1.00 90.19 94 ILE A N 1
ATOM 757 C CA . ILE A 1 94 ? -0.119 6.560 -4.070 1.00 90.19 94 ILE A CA 1
ATOM 758 C C . ILE A 1 94 ? 0.448 7.969 -3.959 1.00 90.19 94 ILE A C 1
ATOM 760 O O . ILE A 1 94 ? -0.213 8.936 -4.351 1.00 90.19 94 ILE A O 1
ATOM 764 N N . ALA A 1 95 ? 1.685 8.088 -3.492 1.00 88.12 95 ALA A N 1
ATOM 765 C CA . ALA A 1 95 ? 2.401 9.352 -3.414 1.00 88.12 95 ALA A CA 1
ATOM 766 C C . ALA A 1 95 ? 3.868 9.178 -3.838 1.00 88.12 95 ALA A C 1
ATOM 768 O O . ALA A 1 95 ? 4.425 8.090 -3.706 1.00 88.12 95 ALA A O 1
ATOM 769 N N . PRO A 1 96 ? 4.528 10.230 -4.346 1.00 85.38 96 PRO A N 1
ATOM 770 C CA . PRO A 1 96 ? 5.977 10.224 -4.508 1.00 85.38 96 PRO A CA 1
ATOM 771 C C . PRO A 1 96 ? 6.693 10.041 -3.160 1.00 85.38 96 PRO A C 1
ATOM 773 O O . PRO A 1 96 ? 6.230 10.551 -2.142 1.00 85.38 96 PRO A O 1
ATOM 776 N N . GLN A 1 97 ? 7.860 9.394 -3.152 1.00 75.69 97 GLN A N 1
ATOM 777 C CA . GLN A 1 97 ? 8.614 9.019 -1.942 1.00 75.69 97 GLN A CA 1
ATOM 778 C C . GLN A 1 97 ? 9.273 10.200 -1.182 1.00 75.69 97 GLN A C 1
ATOM 780 O O . GLN A 1 97 ? 10.227 10.016 -0.427 1.00 75.69 97 GLN A O 1
ATOM 785 N N . PHE A 1 98 ? 8.808 11.439 -1.359 1.00 71.06 98 PHE A N 1
ATOM 786 C CA . PHE A 1 98 ? 9.355 12.613 -0.677 1.00 71.06 98 PHE A CA 1
ATOM 787 C C . PHE A 1 98 ? 8.330 13.287 0.238 1.00 71.06 98 PHE A C 1
ATOM 789 O O . PHE A 1 98 ? 7.143 13.394 -0.061 1.00 71.06 98 PHE A O 1
ATOM 796 N N . CYS A 1 99 ? 8.819 13.769 1.380 1.00 62.06 99 CYS A N 1
ATOM 797 C CA . CYS A 1 99 ? 7.995 14.394 2.410 1.00 62.06 99 CYS A CA 1
ATOM 798 C C . CYS A 1 99 ? 7.239 15.624 1.874 1.00 62.06 99 CYS A C 1
ATOM 800 O O . CYS A 1 99 ? 7.812 16.460 1.174 1.00 62.06 99 CYS A O 1
ATOM 802 N N . GLY A 1 100 ? 5.960 15.747 2.242 1.00 65.38 100 GLY A N 1
ATOM 803 C CA . GLY A 1 100 ? 5.105 16.878 1.867 1.00 65.38 100 GLY A CA 1
ATOM 804 C C . GLY A 1 100 ? 4.538 16.814 0.447 1.00 65.38 100 GLY A C 1
ATOM 805 O O . GLY A 1 100 ? 3.903 17.776 0.011 1.00 65.38 100 GLY A O 1
ATOM 806 N N . ALA A 1 101 ? 4.744 15.710 -0.277 1.00 73.38 101 ALA A N 1
ATOM 807 C CA . ALA A 1 101 ? 4.094 15.489 -1.559 1.00 73.38 101 ALA A CA 1
ATOM 808 C C . ALA A 1 101 ? 2.573 15.361 -1.389 1.00 73.38 101 ALA A C 1
ATOM 810 O O . ALA A 1 101 ? 2.087 14.698 -0.475 1.00 73.38 101 ALA A O 1
ATOM 811 N N . THR A 1 102 ? 1.812 15.982 -2.292 1.00 79.44 102 THR A N 1
ATOM 812 C CA . THR A 1 102 ? 0.381 15.685 -2.418 1.00 79.44 102 THR A CA 1
ATOM 813 C C . THR A 1 102 ? 0.225 14.294 -3.038 1.00 79.44 102 THR A C 1
ATOM 815 O O . THR A 1 102 ? 0.904 14.022 -4.034 1.00 79.44 102 THR A O 1
ATOM 818 N N . PRO A 1 103 ? -0.654 13.429 -2.500 1.00 83.94 103 PRO A N 1
ATOM 819 C CA . PRO A 1 103 ? -0.932 12.137 -3.109 1.00 83.94 103 PRO A CA 1
ATOM 820 C C . PRO A 1 103 ? -1.380 12.289 -4.564 1.00 83.94 103 PRO A C 1
ATOM 822 O O . PRO A 1 103 ? -2.183 13.163 -4.892 1.00 83.94 103 PRO A O 1
ATOM 825 N N . LEU A 1 104 ? -0.876 11.417 -5.437 1.00 86.25 104 LEU A N 1
ATOM 826 C CA . LEU A 1 104 ? -1.337 11.305 -6.823 1.00 86.25 104 LEU A CA 1
ATOM 827 C C . LEU A 1 104 ? -2.748 10.716 -6.872 1.00 86.25 104 LEU A C 1
ATOM 829 O O . LEU A 1 104 ? -3.558 11.086 -7.720 1.00 86.25 104 LEU A O 1
ATOM 833 N N . MET A 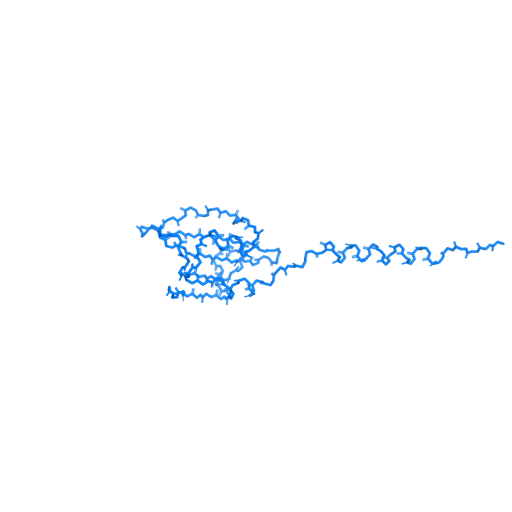1 105 ? -3.033 9.800 -5.948 1.00 88.25 105 MET A N 1
ATOM 834 C CA . MET A 1 105 ? -4.338 9.188 -5.761 1.00 88.25 105 MET A CA 1
ATOM 835 C C . MET A 1 105 ? -4.497 8.800 -4.295 1.00 88.25 105 MET A C 1
ATOM 837 O O . MET A 1 105 ? -3.555 8.294 -3.695 1.00 88.25 105 MET A O 1
ATOM 841 N N . ALA A 1 106 ? -5.678 9.016 -3.727 1.00 90.81 106 ALA A N 1
ATOM 842 C CA . ALA A 1 106 ? -6.011 8.649 -2.357 1.00 90.81 106 ALA A CA 1
ATOM 843 C C . ALA A 1 106 ? -7.477 8.226 -2.297 1.00 90.81 106 ALA A C 1
ATOM 845 O O . ALA A 1 106 ? -8.314 8.822 -2.978 1.00 90.81 106 ALA A O 1
ATOM 846 N N . ASP A 1 107 ? -7.776 7.200 -1.506 1.00 92.62 107 ASP A N 1
ATOM 847 C CA . ASP A 1 107 ? -9.134 6.684 -1.374 1.00 92.62 107 ASP A CA 1
ATOM 848 C C . ASP A 1 107 ? -9.390 6.130 0.030 1.00 92.62 107 ASP A C 1
ATOM 850 O O . ASP A 1 107 ? -8.535 5.459 0.621 1.00 92.62 107 ASP A O 1
ATOM 854 N N . TYR A 1 108 ? -10.591 6.403 0.542 1.00 91.50 108 TYR A N 1
ATOM 855 C CA . TYR A 1 108 ? -11.114 5.769 1.746 1.00 91.50 108 TYR A CA 1
ATOM 856 C C . TYR A 1 108 ? -11.889 4.533 1.329 1.00 91.50 108 TYR A C 1
ATOM 858 O O . TYR A 1 108 ? -12.778 4.594 0.486 1.00 91.50 108 TYR A O 1
ATOM 866 N N . ILE A 1 109 ? -11.547 3.401 1.928 1.00 89.94 109 ILE A N 1
ATOM 867 C CA . ILE A 1 109 ? -12.094 2.120 1.522 1.00 89.94 109 ILE A CA 1
ATOM 868 C C . ILE A 1 109 ? -13.164 1.684 2.511 1.00 89.94 109 ILE A C 1
ATOM 870 O O . ILE A 1 109 ? -12.888 1.482 3.695 1.00 89.94 109 ILE A O 1
ATOM 874 N N . ASP A 1 110 ? -14.371 1.480 1.996 1.00 84.12 110 ASP A N 1
ATOM 875 C CA . ASP A 1 110 ? -15.445 0.853 2.753 1.00 84.12 110 ASP A CA 1
ATOM 876 C C . ASP A 1 110 ? -15.110 -0.616 3.063 1.00 84.12 110 ASP A C 1
ATOM 878 O O . ASP A 1 110 ? -14.513 -1.334 2.251 1.00 84.12 110 ASP A O 1
ATOM 882 N N . ARG A 1 111 ? -15.506 -1.065 4.256 1.00 69.44 111 ARG A N 1
ATOM 883 C CA . ARG A 1 111 ? -15.361 -2.458 4.710 1.00 69.44 111 ARG A CA 1
ATOM 884 C C . ARG A 1 111 ? -16.305 -3.426 3.990 1.00 69.44 111 ARG A C 1
ATOM 886 O O . ARG A 1 111 ? -17.499 -3.093 3.845 1.00 69.44 111 ARG A O 1
#

Sequence (111 aa):
MIKQGGNLDRFLVVAMAAALCWWWPREPDLTHYYARINGKMTLDHVRHLIGFDEDHPDGRKTDSGAFERAWSFLDGACITGVFDPNGFCYYKEIAPQFCGATPLMADYIDR

Radius of gyration: 21.21 Å; chains: 1; bounding box: 57×35×65 Å

Foldseek 3Di:
DDPPDDVVVVVVVVVVVVVVVVPPPPFPPPVVLQVPQAQPDFPVNSCVSNVHAFPDQQVDQDPQRKGKTWHATPVQKIKMFIAGNVRTTQKIFIFGNDPPTDTPDIDGHDD

pLDDT: mean 79.04, std 13.42, range [41.34, 93.0]

Secondary structure (DSSP, 8-state):
-----SHHHHHHHHHHHHHHHHHS-----HHHHHHH--TT-BHHHHHHHH-S--S-----B-TTS-EEEEEE-TTSEEEEEEE-TTSBEEEEEEEESSTTPPPSEEEEPP-